Protein AF-A0A925JBR3-F1 (afdb_monomer)

Radius of gyration: 11.95 Å; Cα contacts (8 Å, |Δi|>4): 47; chains: 1; bounding box: 24×24×30 Å

Mean predicted aligned error: 2.53 Å

Solvent-accessible surface area (backbone atoms only — not comparable to full-atom values): 3561 Å² total; per-residue (Å²): 112,70,68,56,55,51,41,51,52,46,52,58,37,47,76,68,78,42,85,44,63,62,78,92,55,71,80,47,73,71,46,51,53,49,42,52,75,59,63,44,73,45,84,68,65,93,52,58,71,59,53,55,55,60,77,70,108

pLDDT: mean 95.66, std 3.65, range [76.94, 98.38]

Foldseek 3Di:
DVLVVLLVVCVVCVVVVHAAEDDPFDADLVRVVVCVVSPHPDYDHPCVVVVVVSVVD

Nearest PDB structures (foldseek):
  6uc2-assembly1_A  TM=7.171E-01  e=6.189E+00  Homo sapiens
  5chy-assembly1_A  TM=5.407E-01  e=9.463E+00  Escherichia coli K-12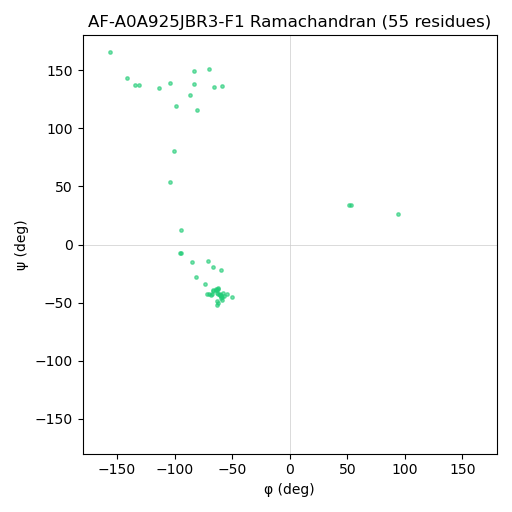

Secondary structure (DSSP, 8-state):
-HHHHHHHHHHHHHHTT---B-TT---SHHHHHHHHHHT-SB---S-HHHHHHHTT-

Structure (mmCIF, N/CA/C/O backbone):
data_AF-A0A925JBR3-F1
#
_entry.id   AF-A0A925JBR3-F1
#
loop_
_atom_site.group_PDB
_atom_site.id
_atom_site.type_symbol
_atom_site.label_atom_id
_atom_site.label_alt_id
_atom_site.label_comp_id
_atom_site.label_asym_id
_atom_site.label_entity_id
_atom_site.label_seq_id
_atom_site.pdbx_PDB_ins_code
_atom_site.Cartn_x
_atom_site.Cartn_y
_atom_site.Cartn_z
_atom_site.occupancy
_atom_site.B_iso_or_equiv
_atom_site.auth_seq_id
_atom_site.auth_comp_id
_atom_site.auth_asym_id
_atom_site.auth_atom_id
_atom_site.pdbx_PDB_model_num
ATOM 1 N N . ALA A 1 1 ? -5.166 -17.130 6.784 1.00 76.94 1 ALA A N 1
ATOM 2 C CA . ALA A 1 1 ? -4.445 -16.615 7.965 1.00 76.94 1 ALA A CA 1
ATOM 3 C C . ALA A 1 1 ? -3.950 -15.177 7.768 1.00 76.94 1 ALA A C 1
ATOM 5 O O . ALA A 1 1 ? -4.641 -14.265 8.201 1.00 76.94 1 ALA A O 1
ATOM 6 N N . ASP A 1 2 ? -2.814 -14.914 7.107 1.00 89.19 2 ASP A N 1
ATOM 7 C CA . ASP A 1 2 ? -2.265 -13.537 7.091 1.00 89.19 2 ASP A CA 1
ATOM 8 C C . ASP A 1 2 ? -3.043 -12.568 6.199 1.00 89.19 2 ASP A C 1
ATOM 10 O O . ASP A 1 2 ? -3.246 -11.412 6.568 1.00 89.19 2 ASP A O 1
ATOM 14 N N . ARG A 1 3 ? -3.590 -13.055 5.080 1.00 91.44 3 ARG A N 1
ATOM 15 C CA . ARG A 1 3 ? -4.476 -12.261 4.219 1.00 91.44 3 ARG A CA 1
ATOM 16 C C .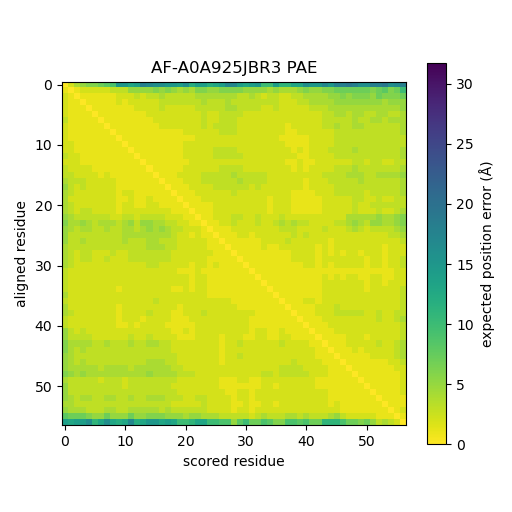 ARG A 1 3 ? -5.692 -11.716 4.975 1.00 91.44 3 ARG A C 1
ATOM 18 O O . ARG A 1 3 ? -6.036 -10.553 4.813 1.00 91.44 3 ARG A O 1
ATOM 25 N N . GLU A 1 4 ? -6.337 -12.540 5.797 1.00 94.69 4 GLU A N 1
ATOM 26 C CA . GLU A 1 4 ? -7.539 -12.144 6.547 1.00 94.69 4 GLU A CA 1
ATOM 27 C C . GLU A 1 4 ? -7.209 -11.082 7.596 1.00 94.69 4 GLU A C 1
ATOM 29 O O . GLU A 1 4 ? -7.943 -10.107 7.730 1.00 94.69 4 GLU A O 1
ATOM 34 N N . LYS A 1 5 ? -6.065 -11.218 8.281 1.00 95.62 5 LYS A N 1
ATOM 35 C CA . LYS A 1 5 ? -5.579 -10.207 9.230 1.00 95.62 5 LYS A CA 1
ATOM 36 C C . LYS A 1 5 ? -5.331 -8.865 8.543 1.00 95.62 5 LYS A C 1
ATOM 38 O O . LYS A 1 5 ? -5.715 -7.828 9.077 1.00 95.62 5 LYS A O 1
ATOM 43 N N . LEU A 1 6 ? -4.720 -8.885 7.356 1.00 94.81 6 LEU A N 1
ATOM 44 C CA . LEU A 1 6 ? -4.471 -7.677 6.567 1.00 94.81 6 LEU A CA 1
ATOM 45 C C . LEU A 1 6 ? -5.778 -7.001 6.146 1.00 94.81 6 LEU A C 1
ATOM 47 O O . LEU A 1 6 ? -5.944 -5.807 6.377 1.00 94.81 6 LEU A O 1
ATOM 51 N N . VAL A 1 7 ? -6.727 -7.765 5.601 1.00 96.00 7 VAL A N 1
ATOM 52 C CA . VAL A 1 7 ? -8.043 -7.237 5.208 1.00 96.00 7 VAL A CA 1
ATOM 53 C C . VAL A 1 7 ? -8.784 -6.655 6.415 1.00 96.00 7 VAL A C 1
ATOM 55 O O . VAL A 1 7 ? -9.325 -5.555 6.327 1.00 96.00 7 VAL A O 1
ATOM 58 N N . ALA A 1 8 ? -8.755 -7.331 7.566 1.00 97.06 8 ALA A N 1
ATOM 59 C CA . ALA A 1 8 ? -9.373 -6.829 8.792 1.00 97.06 8 ALA A CA 1
ATOM 60 C C . ALA A 1 8 ? -8.728 -5.518 9.285 1.00 97.06 8 ALA A C 1
ATOM 62 O O . ALA A 1 8 ? -9.432 -4.607 9.723 1.00 97.06 8 ALA A O 1
ATOM 63 N N . ALA A 1 9 ? -7.401 -5.388 9.188 1.00 96.62 9 ALA A N 1
ATOM 64 C CA . ALA A 1 9 ? -6.689 -4.164 9.560 1.00 96.62 9 ALA A CA 1
ATOM 65 C C . ALA A 1 9 ? -7.018 -2.983 8.627 1.00 96.62 9 ALA A C 1
ATOM 67 O O . ALA A 1 9 ? -7.197 -1.853 9.095 1.00 96.62 9 ALA A O 1
ATOM 68 N N . ILE A 1 10 ? -7.144 -3.248 7.322 1.00 97.62 10 ILE A N 1
ATOM 69 C CA . ILE A 1 10 ? -7.571 -2.256 6.328 1.00 97.62 10 ILE A CA 1
ATOM 70 C C . ILE A 1 10 ? -8.999 -1.797 6.634 1.00 97.62 10 ILE A C 1
ATOM 72 O O . ILE A 1 10 ? -9.225 -0.605 6.831 1.00 97.62 10 ILE A O 1
ATOM 76 N N . ALA A 1 11 ? -9.934 -2.738 6.801 1.00 97.81 11 ALA A N 1
ATOM 77 C CA . ALA A 1 11 ? -11.330 -2.435 7.110 1.00 97.81 11 ALA A CA 1
ATOM 78 C C . ALA A 1 11 ? -11.476 -1.610 8.400 1.00 97.81 11 ALA A C 1
ATOM 80 O O . ALA A 1 11 ? -12.228 -0.636 8.441 1.00 97.81 11 ALA A O 1
ATOM 81 N N . LYS A 1 12 ? -10.704 -1.939 9.446 1.00 98.06 12 LYS A N 1
ATOM 82 C CA . LYS A 1 12 ? -10.675 -1.161 10.694 1.00 98.06 12 LYS A CA 1
ATOM 83 C C . LYS A 1 12 ? -10.174 0.270 10.473 1.00 98.06 12 LYS A C 1
ATOM 85 O O . LYS A 1 12 ? -10.686 1.191 11.099 1.00 98.06 12 LYS A O 1
ATOM 90 N N . SER A 1 13 ? -9.194 0.467 9.593 1.00 98.00 13 SER A N 1
ATOM 91 C CA . SER A 1 13 ? -8.678 1.801 9.252 1.00 98.00 13 SER A CA 1
ATOM 92 C C . SER A 1 13 ? -9.710 2.621 8.474 1.00 98.00 13 SER A C 1
ATOM 94 O O . SER A 1 13 ? -9.947 3.786 8.801 1.00 98.00 13 SER A O 1
ATOM 96 N N . HIS A 1 14 ? -10.389 2.000 7.507 1.00 98.31 14 HIS A N 1
ATOM 97 C CA . HIS A 1 14 ? -11.458 2.640 6.739 1.00 98.31 14 HIS A CA 1
ATOM 98 C C . HIS A 1 14 ? -12.660 3.014 7.609 1.00 98.31 14 HIS A C 1
ATOM 100 O O . HIS A 1 14 ? -13.187 4.112 7.457 1.00 98.31 14 HIS A O 1
ATOM 106 N N . ALA A 1 15 ? -13.031 2.182 8.590 1.00 98.38 15 ALA A N 1
ATOM 107 C CA . ALA A 1 15 ? -14.078 2.505 9.568 1.00 98.38 15 ALA A CA 1
ATOM 108 C C . ALA A 1 15 ? -13.766 3.765 10.404 1.00 98.38 15 ALA A C 1
ATOM 110 O O . ALA A 1 15 ? -14.671 4.407 10.930 1.00 98.38 15 ALA A O 1
ATOM 111 N N . LEU A 1 16 ? -12.488 4.146 10.501 1.00 98.19 16 LEU A N 1
ATOM 112 C CA . LEU A 1 16 ? -12.022 5.375 11.148 1.00 98.19 16 LEU A CA 1
ATOM 113 C C . LEU A 1 16 ? -11.831 6.540 10.157 1.00 98.19 16 LEU A C 1
ATOM 115 O O . LEU A 1 16 ? -11.195 7.540 10.500 1.00 98.19 16 LEU A O 1
ATOM 119 N N . ASN A 1 17 ? -12.337 6.414 8.924 1.00 97.75 17 ASN A N 1
ATOM 120 C CA . ASN A 1 17 ? -12.117 7.345 7.813 1.00 97.75 17 ASN A CA 1
ATOM 121 C C . ASN A 1 17 ? -10.625 7.619 7.539 1.00 97.75 17 ASN A C 1
ATOM 123 O O . ASN A 1 17 ? -10.234 8.731 7.171 1.00 97.75 17 ASN A O 1
ATOM 127 N N . LYS A 1 18 ? -9.760 6.6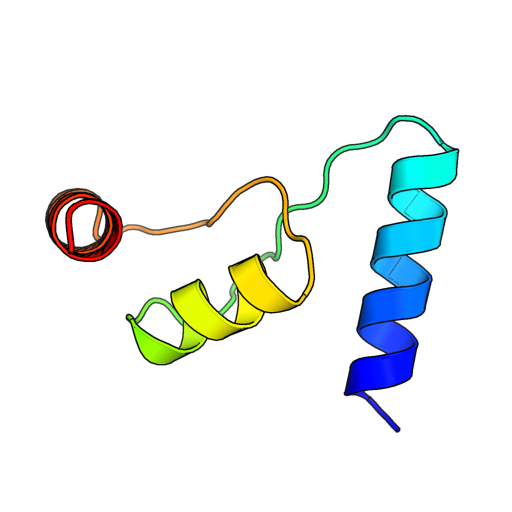17 7.746 1.00 98.00 18 LYS A N 1
ATOM 128 C CA . LYS A 1 18 ? -8.325 6.702 7.445 1.00 98.00 18 LYS A CA 1
ATOM 129 C C . LYS A 1 18 ? -8.010 5.939 6.169 1.00 98.00 18 LYS A C 1
ATOM 131 O O . LYS A 1 18 ? -8.500 4.835 5.970 1.00 98.00 18 LYS A O 1
ATOM 136 N N . LYS A 1 19 ? -7.145 6.524 5.342 1.00 97.81 19 LYS A N 1
ATOM 137 C CA . LYS A 1 19 ? -6.589 5.877 4.150 1.00 97.81 19 LYS A CA 1
ATOM 138 C C . LYS A 1 19 ? -5.396 5.000 4.524 1.00 97.81 19 LYS A C 1
ATOM 140 O O . LYS A 1 19 ? -4.656 5.328 5.453 1.00 97.81 19 LYS A O 1
ATOM 145 N N . VAL A 1 20 ? -5.182 3.928 3.772 1.00 97.56 20 VAL A N 1
ATOM 146 C CA . VAL A 1 20 ? -4.138 2.930 3.997 1.00 97.56 20 VAL A CA 1
ATOM 147 C C . VAL A 1 20 ? -3.097 2.962 2.880 1.00 97.56 20 VAL A C 1
ATOM 149 O O . VAL A 1 20 ? -3.412 2.961 1.691 1.00 97.56 20 VAL A O 1
ATOM 152 N N . ARG A 1 21 ? -1.826 2.931 3.286 1.00 96.69 21 ARG A N 1
ATOM 153 C CA . ARG A 1 21 ? -0.656 2.712 2.431 1.00 96.69 21 ARG A CA 1
ATOM 154 C C . ARG A 1 21 ? 0.256 1.706 3.117 1.00 96.69 21 ARG A C 1
ATOM 156 O O . ARG A 1 21 ? 0.515 1.840 4.312 1.00 96.69 21 ARG A O 1
ATOM 163 N N . PHE A 1 22 ? 0.795 0.757 2.362 1.00 94.62 22 PHE A N 1
ATOM 164 C CA . PHE A 1 22 ? 1.792 -0.174 2.881 1.00 94.62 22 PHE A CA 1
ATOM 165 C C . PHE A 1 22 ? 3.200 0.415 2.768 1.00 94.62 22 PHE A C 1
ATOM 167 O O . PHE A 1 22 ? 3.606 0.887 1.707 1.00 94.62 22 PHE A O 1
ATOM 174 N N . TRP A 1 23 ? 3.934 0.405 3.881 1.00 93.81 23 TRP A N 1
ATOM 175 C CA . TRP A 1 23 ? 5.334 0.819 3.932 1.00 93.81 23 TRP A CA 1
ATOM 176 C C . TRP A 1 23 ? 6.249 -0.330 3.506 1.00 93.81 23 TRP A C 1
ATOM 178 O O . TRP A 1 23 ? 6.029 -1.465 3.925 1.00 93.81 23 TRP A O 1
ATOM 188 N N . ASN A 1 24 ? 7.277 -0.026 2.707 1.00 93.38 24 ASN A N 1
ATOM 189 C CA . ASN A 1 24 ? 8.295 -0.985 2.263 1.00 93.38 24 ASN A CA 1
ATOM 190 C C . ASN A 1 24 ? 7.720 -2.280 1.647 1.00 93.38 24 ASN A C 1
ATOM 192 O O . ASN A 1 24 ? 8.268 -3.369 1.819 1.00 93.38 24 ASN A O 1
ATOM 196 N N . ALA A 1 25 ? 6.582 -2.172 0.958 1.00 93.25 25 ALA A N 1
ATOM 197 C CA . ALA A 1 25 ? 6.059 -3.280 0.176 1.00 93.25 25 ALA A CA 1
ATOM 198 C C . ALA A 1 25 ? 6.950 -3.515 -1.057 1.00 93.25 25 ALA A C 1
ATOM 200 O O . ALA A 1 25 ? 7.541 -2.557 -1.562 1.00 93.25 25 ALA A O 1
ATOM 201 N N . PRO A 1 26 ? 7.042 -4.751 -1.577 1.00 95.75 26 PRO A N 1
ATOM 202 C CA . PRO A 1 26 ? 7.803 -4.993 -2.795 1.00 95.75 26 P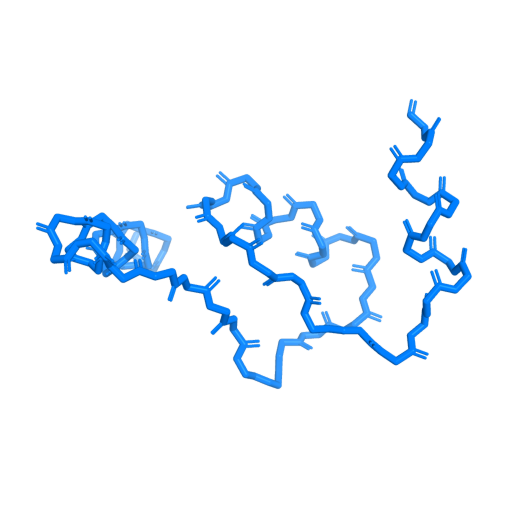RO A CA 1
ATOM 203 C C . PRO A 1 26 ? 7.251 -4.163 -3.966 1.00 95.75 26 PRO A C 1
ATOM 205 O O . PRO A 1 26 ? 6.039 -4.080 -4.162 1.00 95.75 26 PRO A O 1
ATOM 208 N N . ASP A 1 27 ? 8.143 -3.551 -4.747 1.00 96.56 27 ASP A N 1
ATOM 209 C CA . ASP A 1 27 ? 7.774 -2.594 -5.797 1.00 96.56 27 ASP A CA 1
ATOM 210 C C . ASP A 1 27 ? 7.787 -3.249 -7.193 1.00 96.56 27 ASP A C 1
ATOM 212 O O . ASP A 1 27 ? 8.778 -3.186 -7.932 1.00 96.56 27 ASP A O 1
ATOM 216 N N . ASN A 1 28 ? 6.712 -3.973 -7.523 1.00 97.12 28 ASN A N 1
ATOM 217 C CA . ASN A 1 28 ? 6.516 -4.675 -8.800 1.00 97.12 28 ASN A CA 1
ATOM 218 C C . ASN A 1 28 ? 5.019 -4.906 -9.110 1.00 97.12 28 ASN A C 1
ATOM 220 O O . ASN A 1 28 ? 4.180 -4.814 -8.213 1.00 97.12 28 ASN A O 1
ATOM 224 N N . GLU A 1 29 ? 4.690 -5.265 -10.363 1.00 97.19 29 GLU A N 1
ATOM 225 C CA . GLU A 1 29 ? 3.299 -5.440 -10.835 1.00 97.19 29 GLU A CA 1
ATOM 226 C C . GLU A 1 29 ? 2.476 -6.418 -9.975 1.00 97.19 29 GLU A C 1
ATOM 228 O O . GLU A 1 29 ? 1.324 -6.132 -9.642 1.00 97.19 29 GLU A O 1
ATOM 233 N N . SER A 1 30 ? 3.058 -7.553 -9.568 1.00 96.81 30 SER A N 1
ATOM 234 C CA . SER A 1 30 ? 2.370 -8.553 -8.738 1.00 96.81 30 SER A CA 1
ATOM 235 C C . SER A 1 30 ? 1.977 -7.984 -7.376 1.00 96.81 30 SER A C 1
ATOM 237 O O . SER A 1 30 ? 0.859 -8.199 -6.904 1.00 96.81 30 SER A O 1
ATOM 239 N N . SER A 1 31 ? 2.881 -7.228 -6.753 1.00 96.25 31 SER A N 1
ATOM 240 C CA . SER A 1 31 ? 2.633 -6.579 -5.470 1.00 96.25 31 SER A CA 1
ATOM 241 C C . SER A 1 31 ? 1.633 -5.435 -5.590 1.00 96.25 31 SER A C 1
ATOM 243 O O . SER A 1 31 ? 0.720 -5.367 -4.772 1.00 96.25 31 SER A O 1
ATOM 245 N N . TRP A 1 32 ? 1.717 -4.593 -6.624 1.00 97.44 32 TRP A N 1
ATOM 246 C CA . TRP A 1 32 ? 0.720 -3.541 -6.857 1.00 97.44 32 TRP A CA 1
ATOM 247 C C . TRP A 1 32 ? -0.683 -4.131 -7.019 1.00 97.44 32 TRP A C 1
ATOM 249 O O . TRP A 1 32 ? -1.609 -3.712 -6.325 1.00 97.44 32 TRP A O 1
ATOM 259 N N . LYS A 1 33 ? -0.823 -5.175 -7.849 1.00 96.88 33 LYS A N 1
ATOM 260 C CA . LYS A 1 33 ? -2.094 -5.885 -8.051 1.00 96.88 33 LYS A CA 1
ATOM 261 C C . LYS A 1 33 ? -2.642 -6.461 -6.747 1.00 96.88 33 LYS A C 1
ATOM 263 O O . LYS A 1 33 ? -3.832 -6.324 -6.466 1.00 96.88 33 LYS A O 1
ATOM 268 N N . LEU A 1 34 ? -1.782 -7.096 -5.950 1.00 95.81 34 LEU A N 1
ATOM 269 C CA . LEU A 1 34 ? -2.176 -7.661 -4.663 1.00 95.81 34 LEU A CA 1
ATOM 270 C C . LEU A 1 34 ? -2.655 -6.572 -3.698 1.00 95.81 34 LEU A C 1
ATOM 272 O O . LEU A 1 34 ? -3.734 -6.709 -3.133 1.00 95.81 34 LEU A O 1
ATOM 276 N N . LEU A 1 35 ? -1.886 -5.496 -3.520 1.00 96.12 35 LEU A 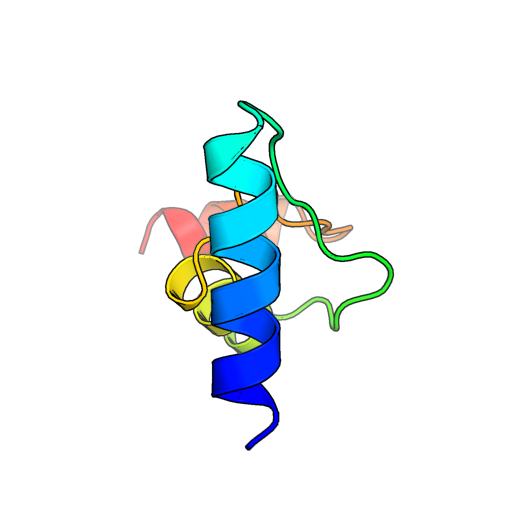N 1
ATOM 277 C CA . LEU A 1 35 ? -2.218 -4.413 -2.590 1.00 96.12 35 LEU A CA 1
ATOM 278 C C . LEU A 1 35 ? -3.513 -3.693 -2.981 1.00 96.12 35 LEU A C 1
ATOM 28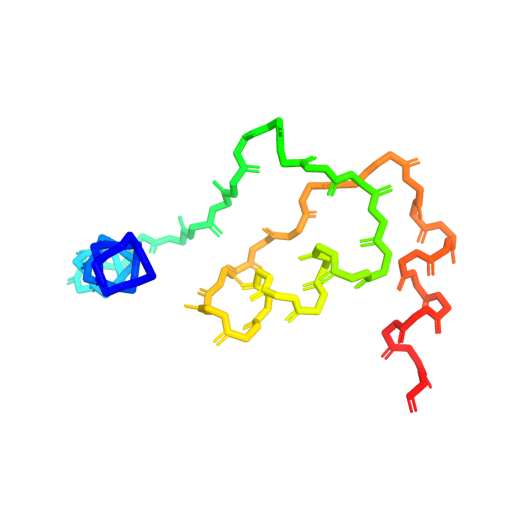0 O O . LEU A 1 35 ? -4.348 -3.435 -2.115 1.00 96.12 35 LEU A O 1
ATOM 284 N N . MET A 1 36 ? -3.716 -3.438 -4.276 1.00 95.56 36 MET A N 1
ATOM 285 C CA . MET A 1 36 ? -4.983 -2.913 -4.792 1.00 95.56 36 MET A CA 1
ATOM 286 C C . MET A 1 36 ? -6.140 -3.871 -4.489 1.00 95.56 36 MET A C 1
ATOM 288 O O . MET A 1 36 ? -7.170 -3.452 -3.971 1.00 95.56 36 MET A O 1
ATOM 292 N N . GLY A 1 37 ? -5.955 -5.172 -4.735 1.00 95.88 37 GLY A N 1
ATOM 293 C CA . GLY A 1 37 ? -6.962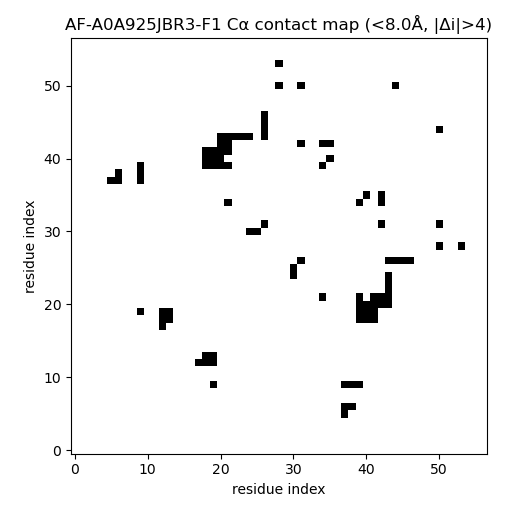 -6.195 -4.440 1.00 95.88 37 GLY A CA 1
ATOM 294 C C . GLY A 1 37 ? -7.248 -6.396 -2.945 1.00 95.88 37 GLY A C 1
ATOM 295 O O . GLY A 1 37 ? -8.287 -6.952 -2.594 1.00 95.88 37 GLY A O 1
ATOM 296 N N . LEU A 1 38 ? -6.345 -5.963 -2.061 1.00 95.81 38 LEU A N 1
ATOM 297 C CA . LEU A 1 38 ? -6.561 -5.937 -0.611 1.00 95.81 38 LEU A CA 1
ATOM 298 C C . LEU A 1 38 ? -7.299 -4.674 -0.142 1.00 95.81 38 LEU A C 1
ATOM 300 O O . LEU A 1 38 ? -7.789 -4.667 0.984 1.00 95.81 38 LEU A O 1
ATOM 304 N N . GLY A 1 39 ? -7.396 -3.636 -0.980 1.00 96.19 39 GLY A N 1
ATOM 305 C CA . GLY A 1 39 ? -8.044 -2.367 -0.644 1.00 96.19 39 GLY A CA 1
ATOM 306 C C . GLY A 1 39 ? -7.094 -1.291 -0.112 1.00 96.19 39 GLY A C 1
ATOM 307 O O . GLY A 1 39 ? -7.524 -0.431 0.651 1.00 96.19 39 GLY A O 1
ATOM 308 N N . ALA A 1 40 ? -5.806 -1.326 -0.469 1.00 97.06 40 ALA A N 1
ATOM 309 C CA . ALA A 1 40 ? -4.910 -0.202 -0.198 1.00 97.06 40 ALA A CA 1
ATOM 310 C C . ALA A 1 40 ? -5.331 1.040 -1.007 1.00 97.06 40 ALA A C 1
ATOM 312 O O . ALA A 1 40 ? -5.574 0.945 -2.208 1.00 97.06 40 ALA A O 1
ATOM 313 N N . ASP A 1 41 ? -5.355 2.209 -0.366 1.00 97.75 41 ASP A N 1
ATOM 314 C CA . ASP A 1 41 ? -5.726 3.478 -1.007 1.00 97.75 41 ASP A CA 1
ATOM 315 C C . ASP A 1 41 ? -4.564 4.105 -1.784 1.00 97.75 41 ASP A C 1
ATOM 317 O O . ASP A 1 41 ? -4.770 4.838 -2.750 1.00 97.75 41 ASP A O 1
ATOM 321 N N . PHE A 1 42 ? -3.330 3.830 -1.352 1.00 96.56 42 PHE A N 1
ATOM 322 C CA . PHE A 1 42 ? -2.121 4.325 -1.999 1.00 96.56 42 PHE A CA 1
ATOM 323 C C . PHE A 1 42 ? -1.112 3.205 -2.228 1.00 96.56 42 PHE A C 1
ATOM 325 O O . PHE A 1 42 ? -0.816 2.409 -1.332 1.00 96.56 42 PHE A O 1
ATOM 332 N N . ILE A 1 43 ? -0.515 3.219 -3.418 1.00 96.50 43 ILE A N 1
ATOM 333 C CA . ILE A 1 43 ? 0.617 2.370 -3.776 1.00 96.50 43 ILE A CA 1
ATOM 334 C C . ILE A 1 43 ? 1.896 3.186 -3.625 1.00 96.50 43 ILE A C 1
ATOM 336 O O . ILE A 1 43 ? 2.071 4.213 -4.275 1.00 96.50 43 ILE A O 1
ATOM 340 N N . ASN A 1 44 ? 2.784 2.732 -2.742 1.00 93.88 44 ASN A N 1
ATOM 341 C CA . ASN A 1 44 ? 4.126 3.286 -2.641 1.00 93.88 44 ASN A CA 1
ATOM 342 C C . ASN A 1 44 ? 4.985 2.671 -3.751 1.00 93.88 44 ASN A C 1
ATOM 344 O O . ASN A 1 44 ? 5.184 1.459 -3.748 1.00 93.88 44 ASN A O 1
ATOM 348 N N . THR A 1 45 ? 5.460 3.487 -4.689 1.00 96.06 45 THR A N 1
ATOM 349 C CA . THR A 1 45 ? 6.323 3.039 -5.788 1.00 96.06 45 THR A CA 1
ATOM 350 C C . THR A 1 45 ? 7.391 4.084 -6.075 1.00 96.06 45 THR A C 1
ATOM 352 O O . THR A 1 45 ? 7.099 5.280 -6.052 1.00 96.06 45 THR A O 1
ATOM 355 N N . ASP A 1 46 ? 8.593 3.626 -6.411 1.00 96.38 46 ASP A N 1
ATOM 356 C CA . ASP A 1 46 ? 9.641 4.470 -6.993 1.00 96.38 46 ASP A CA 1
ATOM 357 C C . ASP A 1 46 ? 9.628 4.373 -8.532 1.00 96.38 46 ASP A C 1
ATOM 359 O O . ASP A 1 46 ? 10.304 5.118 -9.241 1.00 96.38 46 ASP A O 1
ATOM 363 N N . LYS A 1 47 ? 8.809 3.468 -9.084 1.00 96.56 47 LYS A N 1
ATOM 364 C CA . LYS A 1 47 ? 8.713 3.150 -10.513 1.00 96.56 47 LYS A CA 1
ATOM 365 C C . LYS A 1 47 ? 7.466 3.767 -11.143 1.00 96.56 47 LYS A C 1
ATOM 367 O O . LYS A 1 47 ? 6.693 3.081 -11.814 1.00 96.56 47 LYS A O 1
ATOM 372 N N . ILE A 1 48 ? 7.287 5.079 -10.977 1.00 96.44 48 ILE A N 1
ATOM 373 C CA . ILE A 1 48 ? 6.072 5.818 -11.384 1.00 96.44 48 ILE A CA 1
ATOM 374 C C . ILE A 1 48 ? 5.660 5.522 -12.836 1.00 96.44 48 ILE A C 1
ATOM 376 O O . ILE A 1 48 ? 4.489 5.259 -13.096 1.00 96.44 48 ILE A O 1
ATOM 380 N N . GLY A 1 49 ? 6.606 5.513 -13.783 1.00 97.75 49 GLY A N 1
ATOM 381 C CA . GLY A 1 49 ? 6.307 5.229 -15.193 1.00 97.75 49 GLY A CA 1
ATOM 382 C C . GLY A 1 49 ? 5.783 3.808 -15.436 1.00 97.75 49 GLY A C 1
ATOM 383 O O . GLY A 1 49 ? 4.849 3.619 -16.213 1.00 97.75 49 GLY A O 1
ATOM 384 N N . GLN A 1 50 ? 6.338 2.815 -14.734 1.00 97.56 50 GLN A N 1
ATOM 385 C CA . GLN A 1 50 ? 5.891 1.422 -14.836 1.00 97.56 50 GLN A CA 1
ATOM 386 C C . GLN A 1 50 ? 4.528 1.235 -14.173 1.00 97.56 50 GLN A C 1
ATOM 388 O O . GLN A 1 50 ? 3.654 0.606 -14.765 1.00 97.56 50 GLN A O 1
ATOM 393 N N . LEU A 1 51 ? 4.311 1.833 -12.995 1.00 97.44 51 LEU A N 1
ATOM 394 C CA . LEU A 1 51 ? 3.002 1.810 -12.345 1.00 97.44 51 LEU A CA 1
ATOM 395 C C . LEU A 1 51 ? 1.944 2.487 -13.228 1.00 97.44 51 LEU A C 1
ATOM 397 O O . LEU A 1 51 ? 0.860 1.943 -13.408 1.00 97.44 51 LEU A O 1
ATOM 401 N N . ALA A 1 52 ? 2.259 3.634 -13.837 1.00 97.38 52 ALA A N 1
ATOM 402 C CA . ALA A 1 52 ? 1.343 4.326 -14.741 1.00 97.38 52 ALA A CA 1
ATOM 403 C C . ALA A 1 52 ? 0.993 3.487 -15.980 1.00 97.38 52 ALA A C 1
ATOM 405 O O . ALA A 1 52 ? -0.152 3.514 -16.423 1.00 97.38 52 ALA A O 1
ATOM 406 N N . ALA A 1 53 ? 1.952 2.743 -16.540 1.00 97.56 53 ALA A N 1
ATOM 407 C CA . ALA A 1 53 ? 1.685 1.809 -17.631 1.00 97.56 53 ALA A CA 1
ATOM 408 C C . ALA A 1 53 ? 0.821 0.625 -17.168 1.00 97.56 53 ALA A C 1
ATOM 410 O O . ALA A 1 53 ? -0.126 0.261 -17.856 1.00 97.56 53 ALA A O 1
ATOM 411 N N . PHE A 1 54 ? 1.110 0.061 -15.992 1.00 96.12 54 PHE A N 1
ATOM 412 C CA . PHE A 1 54 ? 0.335 -1.022 -15.387 1.00 96.12 54 PHE A CA 1
ATOM 413 C C . PHE A 1 54 ? -1.128 -0.629 -15.132 1.00 96.12 54 PHE A C 1
ATOM 415 O O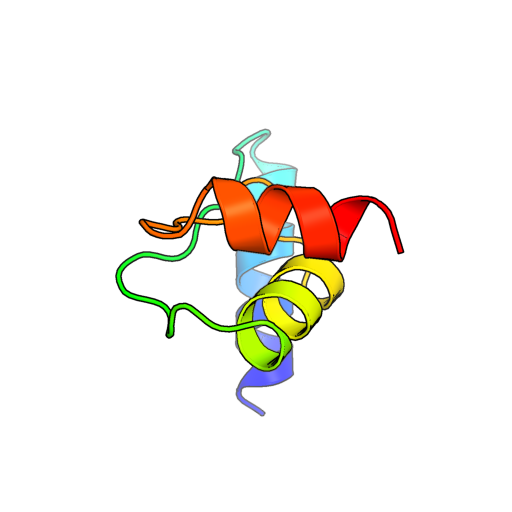 . PHE A 1 54 ? -2.017 -1.399 -15.469 1.00 96.12 54 PHE A O 1
ATO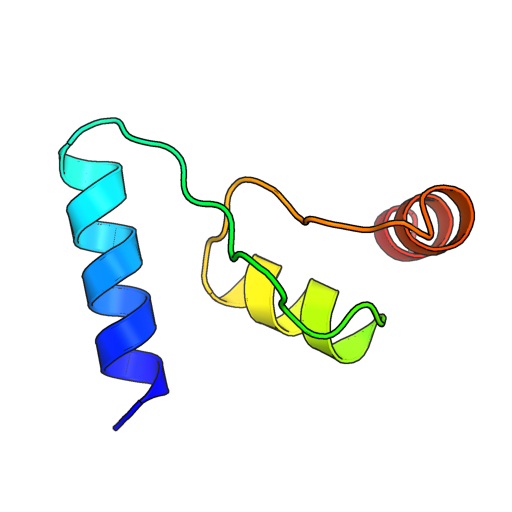M 422 N N . LEU A 1 55 ? -1.388 0.572 -14.604 1.00 95.00 55 LEU A N 1
ATOM 423 C CA . LEU A 1 55 ? -2.744 1.066 -14.314 1.00 95.00 55 LEU A CA 1
ATOM 424 C C . LEU A 1 55 ? -3.576 1.403 -15.562 1.00 95.00 55 LEU A C 1
ATOM 426 O O . LEU A 1 55 ? -4.779 1.619 -15.447 1.00 95.00 55 LEU A O 1
ATOM 430 N N . LYS A 1 56 ? -2.941 1.505 -16.734 1.00 94.69 56 LYS A N 1
ATOM 431 C CA . LYS A 1 56 ? -3.609 1.753 -18.022 1.00 94.69 56 LYS A CA 1
ATOM 432 C C . LYS A 1 56 ? -3.926 0.469 -18.797 1.00 94.69 56 LYS A C 1
ATOM 434 O O . LYS A 1 56 ? -4.537 0.573 -19.858 1.00 94.69 56 LYS A O 1
ATOM 439 N N . LYS A 1 57 ? -3.458 -0.690 -18.323 1.00 80.69 57 LYS A N 1
ATOM 440 C CA . LYS A 1 57 ? -3.839 -2.004 -18.861 1.00 80.69 57 LYS A CA 1
ATOM 441 C C . LYS A 1 57 ? -5.258 -2.344 -18.414 1.00 80.69 57 LYS A C 1
ATOM 443 O O . LYS A 1 57 ? -5.980 -2.932 -19.243 1.00 80.69 57 LYS A O 1
#

Sequence (57 aa):
ADREKLVAAIAKSHALNKKVRFWNAPDNESSWKLLMGLGADFINTDKIGQLAAFLKK